Protein AF-A0A564QBJ5-F1 (afdb_monomer)

Nearest PDB structures (foldseek):
  1pdn-assembly1_C  TM=5.888E-01  e=3.951E-02  Drosophila melanogaster
  6pax-assembly1_A  TM=5.964E-01  e=1.954E-01  Homo sapiens
  7fby-assembly1_A  TM=6.917E-01  e=3.258E-01  Pyrococcus horikoshii OT3
  2cfx-assembly1_C  TM=6.571E-01  e=9.061E-01  Bacillus subtilis
  9fmd-assembly1_L  TM=4.846E-01  e=2.080E+00  Homo sapiens

Radius of gyration: 15.85 Å; Cα contacts (8 Å, |Δi|>4): 87; chains: 1; bounding box: 38×26×48 Å

Solvent-accessible surface area (backbone atoms only — not comparable to full-atom values): 5686 Å² total; per-residue (Å²): 92,78,56,96,93,35,46,37,51,84,51,102,88,49,72,47,67,42,46,90,69,84,79,50,52,52,54,52,42,48,50,53,54,42,46,76,73,67,51,52,57,63,60,51,15,65,74,70,36,30,47,47,67,59,48,50,52,51,53,51,53,51,53,52,43,22,75,75,70,32,58,66,57,43,52,51,52,42,38,42,67,41,67,37,48,79,54,44,58,55,50,50,50,59,60,62,73,74,113

Foldseek 3Di:
DDDPNWDWDQDPVGIFTADPDDDALLLLLVLVVCVVVPDDLVVSCVVVSHDSVNSVVSVVVLVVCCVVPNDVVSNQVSCVRSVVNVVVVVVVVVVVVVD

Mean predicted aligned error: 8.1 Å

Sequence (99 aa):
MYYNGKVYIKLSRGYVTMSERRLNEREIAEIVKMRGLGYNQLEIAQRLGVSQSAIQYQLSRINERARNEGDDDTFLALLIGAGLGVGAGLLLAKLLEKK

pLDDT: mean 83.87, std 13.44, range [45.59, 98.12]

Secondary structure (DSSP, 8-state):
-EETTEEEEEETTEEEEEB-PPPPHHHHHHHHHHHHTT--HHHHHHHHTB-HHHHHHHHHHHHHHHHHH-HHHHHHHHHHHTT-HHHHHHHHHHHHTT-

Structure (mmCIF, N/CA/C/O backbone):
data_AF-A0A564QBJ5-F1
#
_entry.id   AF-A0A564QBJ5-F1
#
loop_
_atom_site.group_PDB
_atom_site.id
_atom_site.type_symbol
_atom_site.label_atom_id
_atom_site.label_alt_id
_atom_site.label_comp_id
_atom_site.label_asym_id
_atom_site.label_entity_id
_atom_site.label_seq_id
_atom_site.pdbx_PDB_ins_code
_atom_site.Cartn_x
_atom_site.Cartn_y
_atom_site.Cartn_z
_atom_site.occupancy
_atom_site.B_iso_or_equiv
_atom_site.auth_seq_id
_atom_site.auth_comp_id
_atom_site.auth_asym_id
_atom_site.auth_atom_id
_atom_site.pdbx_PDB_model_num
ATOM 1 N N . MET A 1 1 ? -17.201 6.712 13.858 1.00 57.47 1 MET A N 1
ATOM 2 C CA . MET A 1 1 ? -17.730 7.048 15.201 1.00 57.47 1 MET A CA 1
ATOM 3 C C . MET A 1 1 ? -16.699 6.603 16.225 1.00 57.47 1 MET A C 1
ATOM 5 O O . MET A 1 1 ? -16.204 5.492 16.087 1.00 57.47 1 MET A O 1
ATOM 9 N N . TYR A 1 2 ? -16.315 7.458 17.172 1.00 58.06 2 TYR A N 1
ATOM 10 C CA . TYR A 1 2 ? -15.398 7.079 18.253 1.00 58.06 2 TYR A CA 1
ATOM 11 C C . TYR A 1 2 ? -16.210 6.486 19.406 1.00 58.06 2 TYR A C 1
ATOM 13 O O . TYR A 1 2 ? -17.202 7.084 19.817 1.00 58.06 2 TYR A O 1
ATOM 21 N N . TYR A 1 3 ? -15.812 5.322 19.916 1.00 56.12 3 TYR A N 1
ATOM 22 C CA . TYR A 1 3 ? -16.408 4.726 21.116 1.00 56.12 3 TYR A CA 1
ATOM 23 C C . TYR A 1 3 ? -15.303 4.072 21.953 1.00 56.12 3 TYR A C 1
ATOM 25 O O . TYR A 1 3 ? -14.519 3.279 21.432 1.00 56.12 3 TYR A O 1
ATOM 33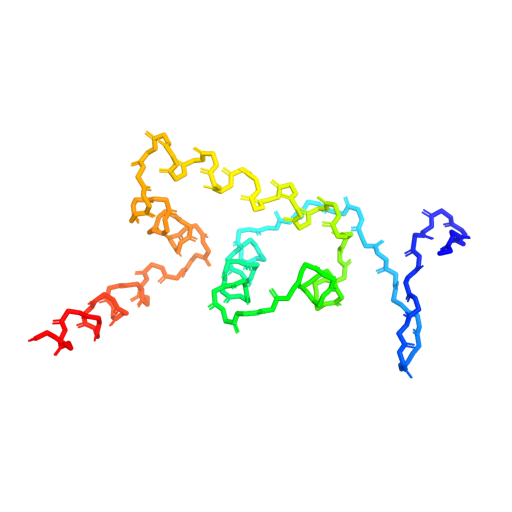 N N . ASN A 1 4 ? -15.186 4.432 23.233 1.00 62.25 4 ASN A N 1
ATOM 34 C CA . ASN A 1 4 ? -14.112 3.958 24.122 1.00 62.25 4 ASN A CA 1
ATOM 35 C C . ASN A 1 4 ? -12.696 4.092 23.516 1.00 62.25 4 ASN A C 1
ATOM 37 O O . ASN A 1 4 ? -11.907 3.149 23.550 1.00 62.25 4 ASN A O 1
ATOM 41 N N . GLY A 1 5 ? -12.399 5.238 22.891 1.00 67.12 5 GLY A N 1
ATOM 42 C CA . GLY A 1 5 ? -11.082 5.522 22.301 1.00 67.12 5 GLY A CA 1
ATOM 43 C C . GLY A 1 5 ? -10.750 4.740 21.025 1.00 67.12 5 GLY A C 1
ATOM 44 O O . GLY A 1 5 ? -9.638 4.846 20.525 1.00 67.12 5 GLY A O 1
ATOM 45 N N . LYS A 1 6 ? -11.693 3.966 20.475 1.00 63.31 6 LYS A N 1
ATOM 46 C CA . LYS A 1 6 ? -11.504 3.207 19.234 1.00 63.31 6 LYS A CA 1
ATOM 47 C C . LYS A 1 6 ? -12.338 3.809 18.107 1.00 63.31 6 LYS A C 1
ATOM 49 O O . LYS A 1 6 ? -13.487 4.207 18.319 1.00 63.31 6 LYS A O 1
ATOM 54 N N . VAL A 1 7 ? -11.764 3.879 16.907 1.00 73.81 7 VAL A N 1
ATOM 55 C CA . VAL A 1 7 ? -12.472 4.347 15.707 1.00 73.81 7 VAL A CA 1
ATOM 56 C C . VAL A 1 7 ? -13.290 3.194 15.139 1.00 73.81 7 VAL A C 1
ATOM 58 O O . VAL A 1 7 ? -12.758 2.110 14.931 1.00 73.81 7 VAL A O 1
ATOM 61 N N . TYR A 1 8 ? -14.568 3.434 14.852 1.00 71.19 8 TYR A N 1
ATOM 62 C CA . TYR A 1 8 ? -15.449 2.470 14.193 1.00 71.19 8 TYR A CA 1
ATOM 63 C C . TYR A 1 8 ? -15.926 2.997 12.845 1.00 71.19 8 TYR A C 1
ATOM 65 O O . TYR A 1 8 ? -16.413 4.137 12.760 1.00 71.19 8 TYR A O 1
ATOM 73 N N . ILE A 1 9 ? -15.852 2.145 11.820 1.00 73.94 9 ILE A N 1
ATOM 74 C CA . ILE A 1 9 ? -16.478 2.378 10.512 1.00 73.94 9 ILE A CA 1
ATOM 75 C C . ILE A 1 9 ? -17.720 1.502 10.380 1.00 73.94 9 ILE A C 1
ATOM 77 O O . ILE A 1 9 ? -17.684 0.317 10.710 1.00 73.94 9 ILE A O 1
ATOM 81 N N . LYS A 1 10 ? -18.811 2.097 9.891 1.00 70.00 10 LYS A N 1
ATOM 82 C CA . LYS A 1 10 ? -20.071 1.408 9.603 1.00 70.00 10 LYS A CA 1
ATOM 83 C C . LYS A 1 10 ? -19.992 0.743 8.229 1.00 70.00 10 LYS A C 1
ATOM 85 O O . LYS A 1 10 ? -19.736 1.418 7.238 1.00 70.00 10 LYS A O 1
ATOM 90 N N . LEU A 1 11 ? -20.250 -0.556 8.185 1.00 69.12 11 LEU A N 1
ATOM 91 C CA . LEU A 1 11 ? -20.372 -1.386 6.990 1.00 69.12 11 LEU A CA 1
ATOM 92 C C . LEU A 1 11 ? -21.809 -1.893 6.853 1.00 69.12 11 LEU A C 1
ATOM 94 O O . LEU A 1 11 ? -22.561 -1.946 7.828 1.00 69.12 11 LEU A O 1
ATOM 98 N N . SER A 1 12 ? -22.167 -2.361 5.658 1.00 69.00 12 SER A N 1
ATOM 99 C CA . SER A 1 12 ? -23.447 -3.031 5.378 1.00 69.00 12 SER A CA 1
ATOM 100 C C . SER A 1 12 ? -23.693 -4.268 6.254 1.00 69.00 12 SER A C 1
ATOM 102 O O . SER A 1 12 ? -24.835 -4.686 6.410 1.00 69.00 12 SER A O 1
ATOM 104 N N . ARG A 1 13 ? -22.639 -4.827 6.869 1.00 74.75 13 ARG A N 1
ATOM 105 C CA . ARG A 1 13 ? -22.685 -6.023 7.725 1.00 74.75 13 ARG A CA 1
ATOM 106 C C . ARG A 1 13 ? -22.361 -5.765 9.209 1.00 74.75 13 ARG A C 1
ATOM 108 O O . ARG A 1 13 ? -22.227 -6.728 9.955 1.00 74.75 13 ARG A O 1
ATOM 115 N N . GLY A 1 14 ? -22.208 -4.507 9.644 1.00 75.81 14 GLY A N 1
ATOM 116 C CA . GLY A 1 14 ? -21.892 -4.156 11.042 1.00 75.81 14 GLY A CA 1
ATOM 117 C C . GLY A 1 14 ? -20.840 -3.051 11.192 1.00 75.81 14 GLY A C 1
ATOM 118 O O . GLY A 1 14 ? -20.616 -2.285 10.265 1.00 75.81 14 GLY A O 1
ATOM 119 N N . TYR A 1 15 ? -20.188 -2.953 12.354 1.00 70.88 15 TYR A N 1
ATOM 120 C CA . TYR A 1 15 ? -19.095 -1.999 12.600 1.00 70.88 15 TYR A CA 1
ATOM 121 C C . TYR A 1 15 ? -17.764 -2.735 12.765 1.00 70.88 15 TYR A C 1
ATOM 123 O O . TYR A 1 15 ? -17.720 -3.773 13.422 1.00 70.88 15 TYR A O 1
ATOM 131 N N . VAL A 1 16 ? -16.680 -2.184 12.216 1.00 70.44 16 VAL A N 1
ATOM 132 C CA . VAL A 1 16 ? -15.316 -2.704 12.417 1.00 70.44 16 VAL A CA 1
ATOM 133 C C . VAL A 1 16 ? -14.498 -1.691 13.204 1.00 70.44 16 VAL A C 1
ATOM 135 O O . VAL A 1 16 ? -14.534 -0.495 12.908 1.00 70.44 16 VAL A O 1
ATOM 138 N N . THR A 1 17 ? -13.776 -2.186 14.207 1.00 75.00 17 THR A N 1
ATOM 139 C CA . THR A 1 17 ? -12.809 -1.420 14.993 1.00 75.00 17 THR A CA 1
ATOM 140 C C . THR A 1 17 ? -11.542 -1.195 14.179 1.00 75.00 17 THR A C 1
ATOM 142 O O . THR A 1 17 ? -10.924 -2.156 13.722 1.00 75.00 17 THR A O 1
ATOM 145 N N . MET A 1 18 ? -11.111 0.053 14.059 1.00 76.00 18 MET A N 1
ATOM 146 C CA . MET A 1 18 ? -9.839 0.391 13.435 1.00 76.00 18 MET A CA 1
ATOM 147 C C . MET A 1 18 ? -8.703 0.203 14.413 1.00 76.00 18 MET A C 1
ATOM 149 O O . MET A 1 18 ? -8.744 0.705 15.537 1.00 76.00 18 MET A O 1
ATOM 153 N N . SER A 1 19 ? -7.668 -0.489 13.959 1.00 77.75 19 SER A N 1
ATOM 154 C CA . SER A 1 19 ? -6.413 -0.561 14.681 1.00 77.75 19 SER A CA 1
ATOM 155 C C . SER A 1 19 ? -5.488 0.577 14.253 1.00 77.75 19 SER A C 1
ATOM 157 O O . SER A 1 19 ? -5.261 0.774 13.061 1.00 77.75 19 SER A O 1
ATOM 159 N N . GLU A 1 20 ? -4.912 1.285 15.225 1.00 76.44 20 GLU A N 1
ATOM 160 C CA . GLU A 1 20 ? -3.834 2.270 15.015 1.00 76.44 20 GLU A CA 1
ATOM 161 C C . GLU A 1 20 ? -2.439 1.617 14.961 1.00 76.44 20 GLU A C 1
ATOM 163 O O . GLU A 1 20 ? -1.409 2.281 15.055 1.00 76.44 20 GLU A O 1
ATOM 168 N N . ARG A 1 21 ? -2.383 0.288 14.824 1.00 86.06 21 ARG A N 1
ATOM 169 C CA . ARG A 1 21 ? -1.125 -0.460 14.761 1.00 86.06 21 ARG A CA 1
ATOM 170 C C . ARG A 1 21 ? -0.325 -0.130 13.500 1.00 86.06 21 ARG A C 1
ATOM 172 O O . ARG A 1 21 ? -0.869 0.194 12.445 1.00 86.06 21 ARG A O 1
ATOM 179 N N . ARG A 1 22 ? 0.988 -0.341 13.585 1.00 88.88 22 ARG A N 1
ATOM 180 C CA . ARG A 1 22 ? 1.875 -0.315 12.420 1.00 88.88 22 ARG A CA 1
ATOM 181 C C . ARG A 1 22 ? 1.566 -1.500 11.495 1.00 88.88 22 ARG A C 1
ATOM 183 O O . ARG A 1 22 ? 1.447 -2.634 11.957 1.00 88.88 22 ARG A O 1
ATOM 190 N N . LEU A 1 23 ? 1.456 -1.219 10.197 1.00 92.81 23 LEU A N 1
ATOM 191 C CA . LEU A 1 23 ? 1.317 -2.235 9.154 1.00 92.81 23 LEU A CA 1
ATOM 192 C C . LEU A 1 23 ? 2.640 -2.984 8.979 1.00 92.81 23 LEU A C 1
ATOM 194 O O . LEU A 1 23 ? 3.702 -2.359 8.916 1.00 92.81 23 LEU A O 1
ATOM 198 N N . ASN A 1 24 ? 2.571 -4.311 8.912 1.00 93.75 24 ASN A N 1
ATOM 199 C CA . ASN A 1 24 ? 3.734 -5.143 8.609 1.00 93.75 24 ASN A CA 1
ATOM 200 C C . ASN A 1 24 ? 3.944 -5.278 7.090 1.00 93.75 24 ASN A C 1
ATOM 202 O O . ASN A 1 24 ? 3.088 -4.903 6.290 1.00 93.75 24 ASN A O 1
ATOM 206 N N . GLU A 1 25 ? 5.083 -5.835 6.682 1.00 92.25 25 GLU A N 1
ATOM 207 C CA . GLU A 1 25 ? 5.475 -5.921 5.267 1.00 92.25 25 GLU A CA 1
ATOM 208 C C . GLU A 1 25 ? 4.499 -6.745 4.413 1.00 92.25 25 GLU A C 1
ATOM 210 O O . GLU A 1 25 ? 4.229 -6.380 3.269 1.00 92.25 25 GLU A O 1
ATOM 215 N N . ARG A 1 26 ? 3.877 -7.791 4.975 1.00 91.38 26 ARG A N 1
ATOM 216 C CA . ARG A 1 26 ? 2.851 -8.579 4.269 1.00 91.38 26 ARG A CA 1
ATOM 217 C C . ARG A 1 26 ? 1.588 -7.773 4.015 1.00 91.38 26 ARG A C 1
ATOM 219 O O . ARG A 1 26 ? 0.981 -7.894 2.958 1.00 91.38 26 ARG A O 1
ATOM 226 N N . GLU A 1 27 ? 1.189 -6.942 4.966 1.00 94.69 27 GLU A N 1
ATOM 227 C CA . GLU A 1 27 ? 0.013 -6.086 4.811 1.00 94.69 27 GLU A CA 1
ATOM 228 C C . GLU A 1 27 ? 0.274 -4.952 3.832 1.00 94.69 27 GLU A C 1
ATOM 230 O O . GLU A 1 27 ? -0.603 -4.615 3.046 1.00 94.69 27 GLU A O 1
ATOM 235 N N . ILE A 1 28 ? 1.488 -4.404 3.824 1.00 95.81 28 ILE A N 1
ATOM 236 C CA . ILE A 1 28 ? 1.907 -3.425 2.821 1.00 95.81 28 ILE A CA 1
ATOM 237 C C . ILE A 1 28 ? 1.885 -4.062 1.421 1.00 95.81 28 ILE A C 1
ATOM 239 O O . ILE A 1 28 ? 1.383 -3.449 0.478 1.00 95.81 28 ILE A O 1
ATOM 243 N N . ALA A 1 29 ? 2.329 -5.315 1.282 1.00 93.75 29 ALA A N 1
ATOM 244 C CA . ALA A 1 29 ? 2.197 -6.041 0.023 1.00 93.75 29 ALA A CA 1
ATOM 245 C C . ALA A 1 29 ? 0.736 -6.306 -0.368 1.00 93.75 29 ALA A C 1
ATOM 247 O O . ALA A 1 29 ? 0.379 -6.173 -1.540 1.00 93.75 29 ALA A O 1
ATOM 248 N N . GLU A 1 30 ? -0.133 -6.597 0.601 1.00 94.75 30 GLU A N 1
ATOM 249 C CA . GLU A 1 30 ? -1.572 -6.734 0.364 1.00 94.75 30 GLU A CA 1
ATOM 250 C C . GLU A 1 30 ? -2.191 -5.425 -0.149 1.00 94.75 30 GLU A C 1
ATOM 252 O O . GLU A 1 30 ? -2.996 -5.460 -1.079 1.00 94.75 30 GLU A O 1
ATOM 257 N N . ILE A 1 31 ? -1.768 -4.269 0.384 1.00 96.81 31 ILE A N 1
ATOM 258 C CA . ILE A 1 31 ? -2.193 -2.944 -0.096 1.00 96.81 31 ILE A CA 1
ATOM 259 C C . ILE A 1 31 ? -1.843 -2.770 -1.574 1.00 96.81 31 ILE A C 1
ATOM 261 O O . ILE A 1 31 ? -2.714 -2.402 -2.363 1.00 96.81 31 ILE A O 1
ATOM 265 N N . VAL A 1 32 ? -0.592 -3.042 -1.958 1.00 95.25 32 VAL A N 1
ATOM 266 C CA . VAL A 1 32 ? -0.134 -2.896 -3.350 1.00 95.25 32 VAL A CA 1
ATOM 267 C C . VAL A 1 32 ? -0.880 -3.851 -4.271 1.00 95.25 32 VAL A C 1
ATOM 269 O O . VAL A 1 32 ? -1.382 -3.425 -5.311 1.00 95.25 32 VAL A O 1
ATOM 272 N N . LYS A 1 33 ? -1.035 -5.115 -3.862 1.00 94.25 33 LYS A N 1
ATOM 273 C CA . LYS A 1 33 ? -1.791 -6.118 -4.616 1.00 94.25 33 LYS A CA 1
ATOM 274 C C . LYS A 1 33 ? -3.230 -5.665 -4.849 1.00 94.25 33 LYS A C 1
ATOM 276 O O . LYS A 1 33 ? -3.684 -5.625 -5.986 1.00 94.25 33 LYS A O 1
ATOM 281 N N . MET A 1 34 ? -3.950 -5.291 -3.791 1.00 97.31 34 MET A N 1
ATOM 282 C CA . MET A 1 34 ? -5.333 -4.829 -3.911 1.00 97.31 34 MET A CA 1
ATOM 283 C C . MET A 1 34 ? -5.429 -3.556 -4.755 1.00 97.31 34 MET A C 1
ATOM 285 O O . MET A 1 34 ? -6.321 -3.440 -5.592 1.00 97.31 34 MET A O 1
ATOM 289 N N . ARG A 1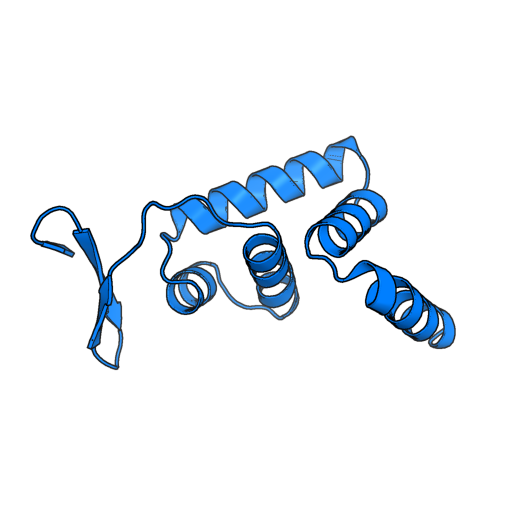 35 ? -4.492 -2.616 -4.597 1.00 95.19 35 ARG A N 1
ATOM 290 C CA . ARG A 1 35 ? -4.488 -1.396 -5.405 1.00 95.19 35 ARG A CA 1
ATOM 291 C C . ARG A 1 35 ? -4.284 -1.698 -6.891 1.00 95.19 35 ARG A C 1
ATOM 293 O O . ARG A 1 35 ? -5.003 -1.130 -7.709 1.00 95.19 35 ARG A O 1
ATOM 300 N N . GLY A 1 36 ? -3.371 -2.611 -7.226 1.00 94.06 36 GLY A N 1
ATOM 301 C CA . GLY A 1 36 ? -3.146 -3.084 -8.596 1.00 94.06 36 GLY A CA 1
ATOM 302 C C . GLY A 1 36 ? -4.341 -3.840 -9.188 1.00 94.06 36 GLY A C 1
ATOM 303 O O . GLY A 1 36 ? -4.560 -3.793 -10.392 1.00 94.06 36 GLY A O 1
ATOM 304 N N . LEU A 1 37 ? -5.162 -4.472 -8.343 1.00 96.44 37 LEU A N 1
ATOM 305 C CA . LEU A 1 37 ? -6.413 -5.136 -8.733 1.00 96.44 37 LEU A CA 1
ATOM 306 C C . LEU A 1 37 ? -7.618 -4.179 -8.845 1.00 96.44 37 LEU A C 1
ATOM 308 O O . LEU A 1 37 ? -8.729 -4.635 -9.100 1.00 96.44 37 LEU A O 1
ATOM 312 N N . GLY A 1 38 ? -7.424 -2.870 -8.649 1.00 96.56 38 GLY A N 1
ATOM 313 C CA . GLY A 1 38 ? -8.465 -1.854 -8.837 1.00 96.56 38 GLY A CA 1
ATOM 314 C C . GLY A 1 38 ? -9.268 -1.486 -7.586 1.00 96.56 38 GLY A C 1
ATOM 315 O O . GLY A 1 38 ? -10.139 -0.622 -7.672 1.00 96.56 38 GLY A O 1
ATOM 316 N N . TYR A 1 39 ? -8.957 -2.059 -6.420 1.00 97.38 39 TYR A N 1
ATOM 317 C CA . TYR A 1 39 ? -9.636 -1.698 -5.173 1.00 97.38 39 TYR A CA 1
ATOM 318 C C . TYR A 1 39 ? -9.326 -0.248 -4.769 1.00 97.38 39 TYR A C 1
ATOM 320 O O . TYR A 1 39 ? -8.213 0.274 -4.959 1.00 97.38 39 TYR A O 1
ATOM 328 N N . ASN A 1 40 ? -10.319 0.417 -4.184 1.00 96.31 40 ASN A N 1
ATOM 329 C CA . ASN A 1 40 ? -10.170 1.754 -3.624 1.00 96.31 40 ASN A CA 1
ATOM 330 C C . ASN A 1 40 ? -9.645 1.699 -2.172 1.00 96.31 40 ASN A C 1
ATOM 332 O O . ASN A 1 40 ? -9.681 0.668 -1.502 1.00 96.31 40 ASN A O 1
ATOM 336 N N . GLN A 1 41 ? -9.130 2.822 -1.660 1.00 94.12 41 GLN A N 1
ATOM 337 C CA . GLN A 1 41 ? -8.493 2.857 -0.334 1.00 94.12 41 GLN A CA 1
ATOM 338 C C . GLN A 1 41 ? -9.454 2.510 0.811 1.00 94.12 41 GLN A C 1
ATOM 340 O O . GLN A 1 41 ? -9.011 1.972 1.823 1.00 94.12 41 GLN A O 1
ATOM 345 N N . LEU A 1 42 ? -10.747 2.813 0.660 1.00 91.88 42 LEU A N 1
ATOM 346 C CA . LEU A 1 42 ? -11.761 2.474 1.653 1.00 91.88 42 LEU A CA 1
ATOM 347 C C . LEU A 1 42 ? -11.955 0.954 1.719 1.00 91.88 42 LEU A C 1
ATOM 349 O O . LEU A 1 42 ? -11.954 0.397 2.811 1.00 91.88 42 LEU A O 1
ATOM 353 N N . GLU A 1 43 ? -12.044 0.272 0.579 1.00 93.50 43 GLU A N 1
ATOM 354 C CA . GLU A 1 43 ? -12.148 -1.193 0.522 1.00 93.50 43 GLU A CA 1
ATOM 355 C C . GLU A 1 43 ? -10.912 -1.873 1.127 1.00 93.50 43 GLU A C 1
ATOM 357 O O . GLU A 1 43 ? -11.036 -2.828 1.893 1.00 93.50 43 GLU A O 1
ATOM 362 N N . ILE A 1 44 ? -9.716 -1.345 0.846 1.00 95.25 44 ILE A N 1
ATOM 363 C CA . ILE A 1 44 ? -8.455 -1.854 1.407 1.00 95.25 44 ILE A CA 1
ATOM 364 C C . ILE A 1 44 ? -8.415 -1.648 2.930 1.00 95.25 44 ILE A C 1
ATOM 366 O O . ILE A 1 44 ? -8.103 -2.573 3.680 1.00 95.25 44 ILE A O 1
ATOM 370 N N . ALA A 1 45 ? -8.779 -0.454 3.404 1.00 91.88 45 ALA A N 1
ATOM 371 C CA . ALA A 1 45 ? -8.861 -0.118 4.825 1.00 91.88 45 ALA A CA 1
ATOM 372 C C . ALA A 1 45 ? -9.818 -1.052 5.579 1.00 91.88 45 ALA A C 1
ATOM 374 O O . ALA A 1 45 ? -9.479 -1.590 6.636 1.00 91.88 45 ALA A O 1
ATOM 375 N N . GLN A 1 46 ? -10.993 -1.301 4.998 1.00 90.12 46 GLN A N 1
ATOM 376 C CA . GLN A 1 46 ? -11.981 -2.233 5.536 1.00 90.12 46 GLN A CA 1
ATOM 377 C C . GLN A 1 46 ? -11.450 -3.666 5.574 1.00 90.12 46 GLN A C 1
ATOM 379 O O . GLN A 1 46 ? -11.649 -4.366 6.566 1.00 90.12 46 GLN A O 1
ATOM 384 N N . ARG A 1 47 ? -10.747 -4.098 4.521 1.00 91.50 47 ARG A N 1
ATOM 385 C CA . ARG A 1 47 ? -10.176 -5.445 4.429 1.00 91.50 47 ARG A CA 1
ATOM 386 C C . ARG A 1 47 ? -9.098 -5.700 5.483 1.00 91.50 47 ARG A C 1
ATOM 388 O O . ARG A 1 47 ? -9.031 -6.808 6.006 1.00 91.50 47 ARG A O 1
ATOM 395 N N . LEU A 1 48 ? -8.279 -4.694 5.785 1.00 91.75 48 LEU A N 1
ATOM 396 C CA . LEU A 1 48 ? -7.146 -4.794 6.712 1.00 91.75 48 LEU A CA 1
ATOM 397 C C . LEU A 1 48 ? -7.471 -4.353 8.151 1.00 91.75 48 LEU A C 1
ATOM 399 O O . LEU A 1 48 ? -6.653 -4.542 9.054 1.00 91.75 48 LEU A O 1
ATOM 403 N N . GLY A 1 49 ? -8.647 -3.761 8.382 1.00 90.06 49 GLY A N 1
ATOM 404 C CA . GLY A 1 49 ? -9.038 -3.227 9.690 1.00 90.06 49 GLY A CA 1
ATOM 405 C C . GLY A 1 49 ? -8.173 -2.041 10.143 1.00 90.06 49 GLY A C 1
ATOM 406 O O . GLY A 1 49 ? -7.944 -1.868 11.342 1.00 90.06 49 GLY A O 1
ATOM 407 N N . VAL A 1 50 ? -7.669 -1.234 9.200 1.00 90.25 50 VAL A N 1
ATOM 408 C CA . VAL A 1 50 ? -6.818 -0.045 9.451 1.00 90.25 50 VAL A CA 1
ATOM 409 C C . VAL A 1 50 ? -7.356 1.198 8.749 1.00 90.25 50 VAL A C 1
ATOM 411 O O . VAL A 1 50 ? -8.117 1.083 7.792 1.00 90.25 50 VAL A O 1
ATOM 414 N N . SER A 1 51 ? -7.049 2.394 9.252 1.00 89.62 51 SER A N 1
ATOM 415 C CA . SER A 1 51 ? -7.654 3.626 8.732 1.00 89.62 51 SER A CA 1
ATOM 416 C C . SER A 1 51 ? -7.327 3.852 7.252 1.00 89.62 51 SER A C 1
ATOM 418 O O . SER A 1 51 ? -6.258 3.483 6.766 1.00 89.62 51 SER A O 1
ATOM 420 N N . GLN A 1 52 ? -8.220 4.540 6.536 1.00 91.56 52 GLN A N 1
ATOM 421 C CA . GLN A 1 52 ? -7.953 4.952 5.155 1.00 91.56 52 GLN A CA 1
ATOM 422 C C . GLN A 1 52 ? -6.695 5.833 5.054 1.00 91.56 52 GLN A C 1
ATOM 424 O O . GLN A 1 52 ? -5.928 5.700 4.105 1.00 91.56 52 GLN A O 1
ATOM 429 N N . SER A 1 53 ? -6.424 6.661 6.070 1.00 89.88 53 SER A N 1
ATOM 430 C CA . SER A 1 53 ? -5.195 7.457 6.159 1.00 89.88 53 SER A C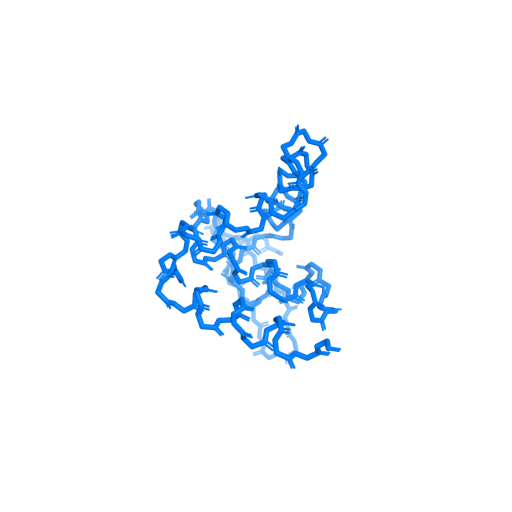A 1
ATOM 431 C C . SER A 1 53 ? -3.933 6.599 6.298 1.00 89.88 53 SER A C 1
ATOM 433 O O . SER A 1 53 ? -2.909 6.938 5.710 1.00 89.88 53 SER A O 1
ATOM 435 N N . ALA A 1 54 ? -3.994 5.465 7.008 1.00 93.31 54 ALA A N 1
ATOM 436 C CA . ALA A 1 54 ? -2.876 4.527 7.085 1.00 93.31 54 ALA A CA 1
ATOM 437 C C . ALA A 1 54 ? -2.588 3.896 5.715 1.00 93.31 54 ALA A C 1
ATOM 439 O O . ALA A 1 54 ? -1.425 3.777 5.330 1.00 93.31 54 ALA A O 1
ATOM 440 N N . ILE A 1 55 ? -3.634 3.561 4.948 1.00 96.12 55 ILE A N 1
ATOM 441 C CA . ILE A 1 55 ? -3.492 3.080 3.565 1.00 96.12 55 ILE A CA 1
ATOM 442 C C . ILE A 1 55 ? -2.863 4.156 2.676 1.00 96.12 55 ILE A C 1
ATOM 444 O O . ILE A 1 55 ? -1.889 3.882 1.975 1.00 96.12 55 ILE A O 1
ATOM 448 N N . GLN A 1 56 ? -3.384 5.385 2.730 1.00 95.88 56 GLN A N 1
ATOM 449 C CA . GLN A 1 56 ? -2.854 6.513 1.967 1.00 95.88 56 GLN A CA 1
ATOM 450 C C . GLN A 1 56 ? -1.377 6.759 2.283 1.00 95.88 56 GLN A C 1
ATOM 452 O O . GLN A 1 56 ? -0.579 6.913 1.365 1.00 95.88 56 GLN A O 1
ATOM 457 N N . TYR A 1 57 ? -0.999 6.742 3.562 1.00 96.00 57 TYR A N 1
ATOM 458 C CA . TYR A 1 57 ? 0.384 6.930 3.987 1.00 96.00 57 TYR A CA 1
ATOM 459 C C . TYR A 1 57 ? 1.326 5.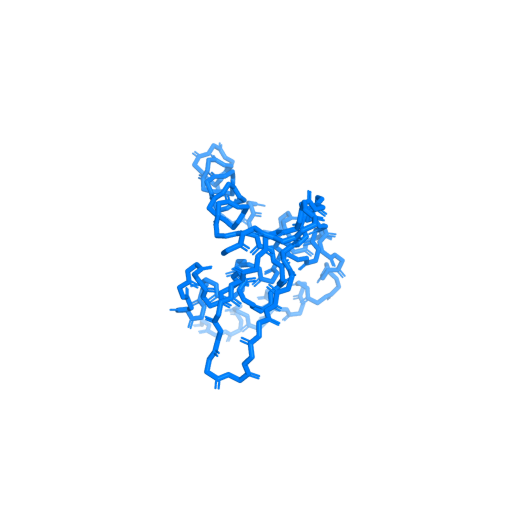881 3.381 1.00 96.00 57 TYR A C 1
ATOM 461 O O . TYR A 1 57 ? 2.367 6.246 2.836 1.00 96.00 57 TYR A O 1
ATOM 469 N N . GLN A 1 58 ? 0.959 4.593 3.414 1.00 96.75 58 GLN A N 1
ATOM 470 C CA . GLN A 1 58 ? 1.794 3.551 2.803 1.00 96.75 58 GLN A CA 1
ATOM 471 C C . GLN A 1 58 ? 1.891 3.715 1.284 1.00 96.75 58 GLN A C 1
ATOM 473 O O . GLN A 1 58 ? 2.989 3.644 0.740 1.00 96.75 58 GLN A O 1
ATOM 478 N N . LEU A 1 59 ? 0.774 3.991 0.603 1.00 97.44 59 LEU A N 1
ATOM 479 C CA . LEU A 1 59 ? 0.771 4.223 -0.845 1.00 97.44 59 LEU A CA 1
ATOM 480 C C . LEU A 1 59 ? 1.640 5.425 -1.236 1.00 97.44 59 LEU A C 1
ATOM 482 O O . LEU A 1 59 ? 2.391 5.337 -2.204 1.00 97.44 59 LEU A O 1
ATOM 486 N N . SER A 1 60 ? 1.583 6.520 -0.473 1.00 97.69 60 SER A N 1
ATOM 487 C CA . SER A 1 60 ? 2.434 7.693 -0.693 1.00 97.69 60 SER A CA 1
ATOM 488 C C . SER A 1 60 ? 3.913 7.354 -0.543 1.00 97.69 60 SER A C 1
ATOM 490 O O . SER A 1 60 ? 4.698 7.718 -1.411 1.00 97.69 60 SER A O 1
ATOM 492 N N . ARG A 1 61 ? 4.288 6.606 0.503 1.00 96.62 61 ARG A N 1
ATOM 493 C CA . ARG A 1 61 ? 5.679 6.174 0.717 1.00 96.62 61 ARG A CA 1
ATOM 494 C C . ARG A 1 61 ? 6.190 5.245 -0.378 1.00 96.62 61 ARG A C 1
ATOM 496 O O . ARG A 1 61 ? 7.336 5.366 -0.790 1.00 96.62 61 ARG A O 1
ATOM 503 N N . ILE A 1 62 ? 5.354 4.321 -0.850 1.00 96.62 62 ILE A N 1
ATOM 504 C CA . ILE A 1 62 ? 5.708 3.425 -1.958 1.00 96.62 62 ILE A CA 1
ATOM 505 C C . ILE A 1 62 ? 5.893 4.225 -3.251 1.00 96.62 62 ILE A C 1
ATOM 507 O O . ILE A 1 62 ? 6.869 4.014 -3.955 1.00 96.62 62 ILE A O 1
ATOM 511 N N . ASN A 1 63 ? 4.994 5.167 -3.545 1.00 96.75 63 ASN A N 1
ATOM 512 C CA . ASN A 1 63 ? 5.088 6.035 -4.722 1.00 96.75 63 ASN A CA 1
ATOM 513 C C . ASN A 1 63 ? 6.322 6.953 -4.670 1.00 96.75 63 ASN A C 1
ATOM 515 O O . ASN A 1 63 ? 6.973 7.161 -5.686 1.00 96.75 63 ASN A O 1
ATOM 519 N N . GLU A 1 64 ? 6.664 7.492 -3.499 1.00 98.12 64 GLU A N 1
ATOM 520 C CA . GLU A 1 64 ? 7.901 8.255 -3.298 1.00 98.12 64 GLU A CA 1
ATOM 521 C C . GLU A 1 64 ? 9.135 7.389 -3.567 1.00 98.12 64 GLU A C 1
ATOM 523 O O . GLU A 1 64 ? 10.016 7.787 -4.325 1.00 98.12 64 GLU A O 1
ATOM 528 N N . ARG A 1 65 ? 9.165 6.173 -3.012 1.00 96.12 65 ARG A N 1
ATOM 529 C CA . ARG A 1 65 ? 10.247 5.217 -3.248 1.00 96.12 65 ARG A CA 1
ATOM 530 C C . ARG A 1 65 ? 10.381 4.854 -4.727 1.00 96.12 65 ARG A C 1
ATOM 532 O O . ARG A 1 65 ? 11.476 4.949 -5.262 1.00 96.12 65 ARG A O 1
ATOM 539 N N . ALA A 1 66 ? 9.272 4.553 -5.398 1.00 96.81 66 ALA A N 1
ATOM 540 C CA . ALA A 1 66 ? 9.238 4.240 -6.825 1.00 96.81 66 ALA A CA 1
ATOM 541 C C . ALA A 1 66 ? 9.801 5.380 -7.689 1.00 96.81 66 ALA A C 1
ATOM 543 O O . ALA A 1 66 ? 10.581 5.142 -8.605 1.00 96.81 66 ALA A O 1
ATOM 544 N N . ARG A 1 67 ? 9.499 6.637 -7.340 1.00 97.19 67 ARG A N 1
ATOM 545 C CA . ARG A 1 67 ? 10.040 7.818 -8.036 1.00 97.19 67 ARG A CA 1
ATOM 546 C C . ARG A 1 67 ? 11.541 8.021 -7.843 1.00 97.19 67 ARG A C 1
ATOM 548 O O . ARG A 1 67 ? 12.163 8.627 -8.708 1.00 97.19 67 ARG A O 1
ATOM 555 N N . ASN A 1 68 ? 12.094 7.556 -6.726 1.00 97.38 68 ASN A N 1
ATOM 556 C CA . ASN A 1 68 ? 13.500 7.757 -6.374 1.00 97.38 68 ASN A CA 1
ATOM 557 C C . ASN A 1 68 ? 14.390 6.569 -6.768 1.00 97.38 68 ASN A C 1
ATOM 559 O O . ASN A 1 68 ? 15.523 6.772 -7.188 1.00 97.38 68 ASN A O 1
ATOM 563 N N . GLU A 1 69 ? 13.889 5.343 -6.611 1.00 94.56 69 GLU A N 1
ATOM 564 C CA . GLU A 1 69 ? 14.637 4.090 -6.791 1.00 94.56 69 GLU A CA 1
ATOM 565 C C . GLU A 1 69 ? 14.237 3.336 -8.070 1.00 94.56 69 GLU A C 1
ATOM 567 O O . GLU A 1 69 ? 14.996 2.498 -8.532 1.00 94.56 69 GLU A O 1
ATOM 572 N N . GLY A 1 70 ? 13.078 3.638 -8.663 1.00 94.38 70 GLY A N 1
ATOM 573 C CA . GLY A 1 70 ? 12.514 2.914 -9.804 1.00 94.38 70 GLY A CA 1
ATOM 574 C C . GLY A 1 70 ? 11.349 2.000 -9.412 1.00 94.38 70 GLY A C 1
ATOM 575 O O . GLY A 1 70 ? 11.290 1.456 -8.302 1.00 94.38 70 GLY A O 1
ATOM 576 N N . ASP A 1 71 ? 10.402 1.841 -10.340 1.00 93.56 71 ASP A N 1
ATOM 577 C CA . ASP A 1 71 ? 9.162 1.084 -10.127 1.00 93.56 71 ASP A CA 1
ATOM 578 C C . ASP A 1 71 ? 9.439 -0.405 -9.849 1.00 93.56 71 ASP A C 1
ATOM 580 O O . ASP A 1 71 ? 8.947 -0.953 -8.857 1.00 93.56 71 ASP A O 1
ATOM 584 N N . ASP A 1 72 ? 10.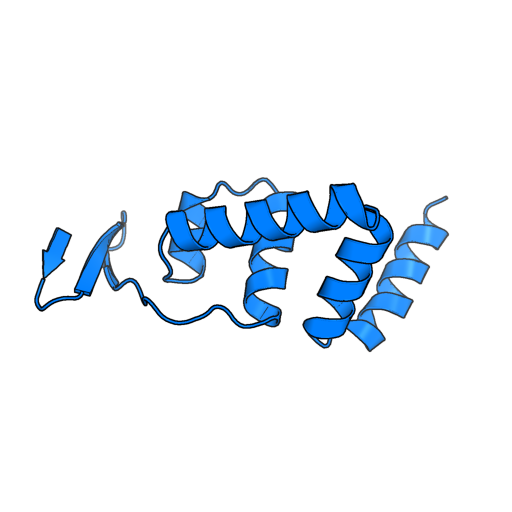267 -1.040 -10.686 1.00 90.56 72 ASP A N 1
ATOM 585 C CA . ASP A 1 72 ? 10.590 -2.471 -10.599 1.00 90.56 72 ASP A CA 1
ATOM 586 C C . ASP A 1 72 ? 11.382 -2.802 -9.328 1.00 90.56 72 ASP A C 1
ATOM 588 O O . ASP A 1 72 ? 11.043 -3.752 -8.618 1.00 90.56 72 ASP A O 1
ATOM 592 N N . ASP A 1 73 ? 12.380 -1.982 -8.987 1.00 90.88 73 ASP A N 1
ATOM 593 C CA . ASP A 1 73 ? 13.199 -2.155 -7.783 1.00 90.88 73 ASP A CA 1
ATOM 594 C C . ASP A 1 73 ? 12.360 -1.990 -6.511 1.00 90.88 73 ASP A C 1
ATOM 596 O O . ASP A 1 73 ? 12.455 -2.786 -5.570 1.00 90.88 73 ASP A O 1
ATOM 600 N N . THR A 1 74 ? 11.454 -1.009 -6.504 1.00 94.19 74 THR A N 1
ATOM 601 C CA . THR A 1 74 ? 10.517 -0.795 -5.395 1.00 94.19 74 THR A CA 1
ATOM 602 C C . THR A 1 74 ? 9.557 -1.971 -5.239 1.00 94.19 74 THR A C 1
ATOM 604 O O . THR A 1 74 ? 9.322 -2.440 -4.118 1.00 94.19 74 THR A O 1
ATOM 607 N N . PHE A 1 75 ? 9.002 -2.468 -6.347 1.00 90.88 75 PHE A N 1
ATOM 608 C CA . PHE A 1 75 ? 8.076 -3.595 -6.330 1.00 90.88 75 PHE A CA 1
ATOM 609 C C . PHE A 1 75 ? 8.768 -4.894 -5.896 1.00 90.88 75 PHE A C 1
ATOM 611 O O . PHE A 1 75 ? 8.255 -5.602 -5.025 1.00 90.88 75 PHE A O 1
ATOM 618 N N . LEU A 1 76 ? 9.961 -5.179 -6.425 1.00 89.38 76 LEU A N 1
ATOM 619 C CA . LEU A 1 76 ? 10.751 -6.352 -6.062 1.00 89.38 76 LEU A CA 1
ATOM 620 C C . LEU A 1 76 ? 11.155 -6.322 -4.583 1.00 89.38 76 LEU A C 1
ATOM 622 O O . LEU A 1 76 ? 10.983 -7.322 -3.884 1.00 89.38 76 LEU A O 1
ATOM 626 N N . ALA A 1 77 ? 11.621 -5.178 -4.075 1.00 90.25 77 ALA A N 1
ATOM 627 C CA . ALA A 1 77 ? 11.971 -5.025 -2.664 1.00 90.25 77 ALA A CA 1
ATOM 628 C C . ALA A 1 77 ? 10.773 -5.293 -1.739 1.00 90.25 77 ALA A C 1
ATOM 630 O O . ALA A 1 77 ? 10.917 -5.941 -0.701 1.00 90.25 77 ALA A O 1
ATOM 631 N N . LEU A 1 78 ? 9.579 -4.838 -2.125 1.00 91.88 78 LEU A N 1
ATOM 632 C CA . LEU A 1 78 ? 8.343 -5.088 -1.388 1.00 91.88 78 LEU A CA 1
ATOM 633 C C . LEU A 1 78 ? 7.939 -6.571 -1.409 1.00 91.88 78 LEU A C 1
ATOM 635 O O . LEU A 1 78 ? 7.532 -7.103 -0.374 1.00 91.88 78 LEU A O 1
ATOM 639 N N . LEU A 1 79 ? 8.100 -7.264 -2.543 1.00 88.50 79 LEU A N 1
ATOM 640 C CA . LEU A 1 79 ? 7.889 -8.714 -2.620 1.00 88.50 79 LEU A CA 1
ATOM 641 C C . LEU A 1 79 ? 8.878 -9.482 -1.731 1.00 88.50 79 LEU A C 1
ATOM 643 O O . LEU A 1 79 ? 8.480 -10.416 -1.031 1.00 88.50 79 LEU A O 1
ATOM 647 N N . ILE A 1 80 ? 10.152 -9.085 -1.732 1.00 88.06 80 ILE A N 1
ATOM 648 C CA . ILE A 1 80 ? 11.190 -9.706 -0.902 1.00 88.06 80 ILE A CA 1
ATOM 649 C C . ILE A 1 80 ? 10.883 -9.502 0.586 1.00 88.06 80 ILE A C 1
ATOM 651 O O . ILE A 1 80 ? 10.848 -10.491 1.318 1.00 88.06 80 ILE A O 1
ATOM 655 N N . GLY A 1 81 ? 10.590 -8.270 1.021 1.00 86.50 81 GLY A N 1
ATOM 656 C CA . GLY A 1 81 ? 10.244 -7.966 2.418 1.00 86.50 81 GLY A CA 1
ATOM 657 C C . GLY A 1 81 ? 9.012 -8.738 2.904 1.00 86.50 81 GLY A C 1
ATOM 658 O O . GLY A 1 81 ? 9.015 -9.3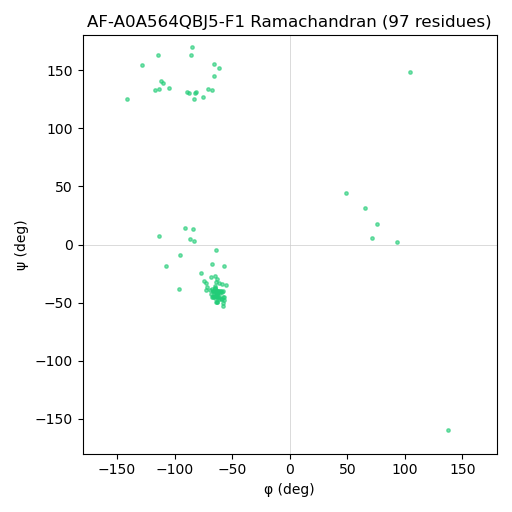75 3.954 1.00 86.50 81 GLY A O 1
ATOM 659 N N . ALA A 1 82 ? 7.979 -8.858 2.066 1.00 86.19 82 ALA A N 1
ATOM 660 C CA . ALA A 1 82 ? 6.806 -9.673 2.393 1.00 86.19 82 ALA A CA 1
ATOM 661 C C . ALA A 1 82 ? 7.097 -11.187 2.544 1.00 86.19 82 ALA A C 1
ATOM 663 O O . ALA A 1 82 ? 6.197 -11.955 2.908 1.00 86.19 82 ALA A O 1
ATOM 664 N N . GLY A 1 83 ? 8.329 -11.635 2.277 1.00 81.25 83 GLY A N 1
ATOM 665 C CA . GLY A 1 83 ? 8.725 -13.040 2.288 1.00 81.25 83 GLY A CA 1
ATOM 666 C C . GLY A 1 83 ? 8.240 -13.798 1.053 1.00 81.25 83 GLY A C 1
ATOM 667 O O . GLY A 1 83 ? 8.204 -15.026 1.063 1.00 81.25 83 GLY A O 1
ATOM 668 N N . LEU A 1 84 ? 7.862 -13.086 -0.015 1.00 71.31 84 LEU A N 1
ATOM 669 C CA . LEU A 1 84 ? 7.431 -13.670 -1.286 1.00 71.31 84 LEU A CA 1
ATOM 670 C C . LEU A 1 84 ? 8.614 -13.953 -2.226 1.00 71.31 84 LEU A C 1
ATOM 672 O O . LEU A 1 84 ? 8.388 -14.398 -3.344 1.00 71.31 84 LEU A O 1
ATOM 676 N N . GLY A 1 85 ? 9.866 -13.753 -1.793 1.00 63.59 85 GLY A N 1
ATOM 677 C CA . GLY A 1 85 ? 11.075 -13.860 -2.625 1.00 63.59 85 GLY A CA 1
ATOM 678 C C . GLY A 1 85 ? 11.266 -15.197 -3.362 1.00 63.59 85 GLY A C 1
ATOM 679 O O . GLY A 1 85 ? 11.686 -15.198 -4.514 1.00 63.59 85 GLY A O 1
ATOM 680 N N . VAL A 1 86 ? 10.874 -16.334 -2.769 1.00 60.34 86 VAL A N 1
ATOM 681 C CA . VAL A 1 86 ? 10.916 -17.647 -3.457 1.00 60.34 86 VAL A CA 1
ATOM 682 C C . VAL A 1 86 ? 9.819 -17.753 -4.530 1.00 60.34 86 VAL A C 1
ATOM 684 O O . VAL A 1 86 ? 10.025 -18.336 -5.591 1.00 60.34 86 VAL A O 1
ATOM 687 N N . GLY A 1 87 ? 8.663 -17.125 -4.296 1.00 60.44 87 GLY A N 1
ATOM 688 C CA . GLY A 1 87 ? 7.597 -16.984 -5.290 1.00 60.44 87 GLY A CA 1
ATOM 689 C C . GLY A 1 87 ? 7.888 -15.907 -6.339 1.00 60.44 87 GLY A C 1
ATOM 690 O O . GLY A 1 87 ? 7.375 -16.005 -7.447 1.00 60.44 87 GLY A O 1
ATOM 691 N N . ALA A 1 88 ? 8.728 -14.916 -6.028 1.00 60.25 88 ALA A N 1
ATOM 692 C CA . ALA A 1 88 ? 9.080 -13.818 -6.921 1.00 60.25 88 ALA A CA 1
ATOM 693 C C . ALA A 1 88 ? 9.886 -14.310 -8.125 1.00 60.25 88 ALA A C 1
ATOM 695 O O . ALA A 1 88 ? 9.573 -13.907 -9.235 1.00 60.25 88 ALA A O 1
ATOM 696 N N . GLY A 1 89 ? 10.828 -15.246 -7.948 1.00 65.62 89 GLY A N 1
ATOM 697 C CA . GLY A 1 89 ? 11.523 -15.881 -9.078 1.00 65.62 89 GLY A CA 1
ATOM 698 C C . GLY A 1 89 ? 10.568 -16.636 -10.014 1.00 65.62 89 GLY A C 1
ATOM 699 O O . GLY A 1 89 ? 10.668 -16.525 -11.232 1.00 65.62 89 GLY A O 1
ATOM 700 N N . LEU A 1 90 ? 9.578 -17.332 -9.447 1.00 64.00 90 LEU A N 1
ATOM 701 C CA . LEU A 1 90 ? 8.519 -18.033 -10.186 1.00 64.00 90 LEU A CA 1
ATOM 702 C C . LEU A 1 90 ? 7.541 -17.069 -10.880 1.00 64.00 90 LEU A C 1
ATOM 704 O O . LEU A 1 90 ? 7.111 -17.317 -12.004 1.00 64.00 90 LEU A O 1
ATOM 708 N N . LEU A 1 91 ? 7.192 -15.962 -10.224 1.00 65.56 91 LEU A N 1
ATOM 709 C CA . LEU A 1 91 ? 6.335 -14.912 -10.772 1.00 65.56 91 LEU A CA 1
ATOM 710 C C . LEU A 1 91 ? 7.040 -14.166 -11.910 1.00 65.56 91 LEU A C 1
ATOM 712 O O . LEU A 1 91 ? 6.427 -13.933 -12.947 1.00 65.56 91 LEU A O 1
ATOM 716 N N . LEU A 1 92 ? 8.324 -13.846 -11.736 1.00 65.75 92 LEU A N 1
ATOM 717 C CA . LEU A 1 92 ? 9.164 -13.219 -12.751 1.00 65.75 92 LEU A CA 1
ATOM 718 C C . LEU A 1 92 ? 9.333 -14.149 -13.955 1.00 65.75 92 LEU A C 1
ATOM 720 O O . LEU A 1 92 ? 9.136 -13.712 -15.082 1.00 65.75 92 LEU A O 1
ATOM 724 N N . ALA A 1 93 ? 9.589 -15.443 -13.725 1.00 71.81 93 ALA A N 1
ATOM 725 C CA . ALA A 1 93 ? 9.629 -16.446 -14.788 1.00 71.81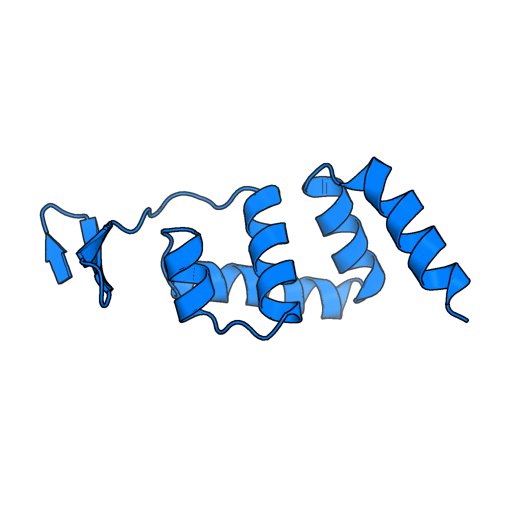 93 ALA A CA 1
ATOM 726 C C . ALA A 1 93 ? 8.310 -16.485 -15.577 1.00 71.81 93 ALA A C 1
ATOM 728 O O . ALA A 1 93 ? 8.334 -16.375 -16.798 1.00 71.81 93 ALA A O 1
ATOM 729 N N . LYS A 1 94 ? 7.154 -16.523 -14.897 1.00 71.62 94 LYS A N 1
ATOM 730 C CA . LYS A 1 94 ? 5.835 -16.478 -15.557 1.00 71.62 94 LYS A CA 1
ATOM 731 C C . LYS A 1 94 ? 5.546 -15.170 -16.301 1.00 71.62 94 LYS A C 1
ATOM 733 O O . LYS A 1 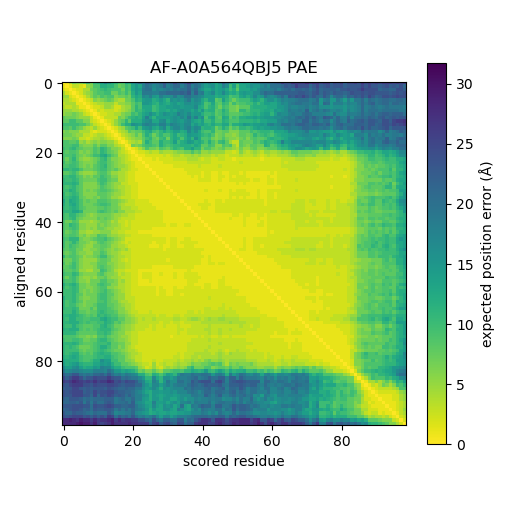94 ? 4.798 -15.184 -17.276 1.00 71.62 94 LYS A O 1
ATOM 738 N N . LEU A 1 95 ? 6.068 -14.038 -15.828 1.00 66.06 95 LEU A N 1
ATOM 739 C CA . LEU A 1 95 ? 5.932 -12.742 -16.502 1.00 66.06 95 LEU A CA 1
ATOM 740 C C . LEU A 1 95 ? 6.809 -12.667 -17.759 1.00 66.06 95 LEU A C 1
ATOM 742 O O . LEU A 1 95 ? 6.363 -12.136 -18.772 1.00 66.06 95 LEU A O 1
ATOM 746 N N . LEU A 1 96 ? 8.021 -13.224 -17.704 1.00 76.25 96 LEU A N 1
ATOM 747 C CA . LEU A 1 96 ? 8.964 -13.271 -18.825 1.00 76.25 96 LEU A CA 1
ATOM 748 C C . LEU A 1 96 ? 8.566 -14.296 -19.895 1.00 76.25 96 LEU A C 1
ATOM 750 O O . LEU A 1 96 ? 8.805 -14.058 -21.071 1.00 76.25 96 LEU A O 1
ATOM 754 N N . GLU A 1 97 ? 7.915 -15.393 -19.509 1.00 73.94 97 GLU A N 1
ATOM 755 C CA . GLU A 1 97 ? 7.409 -16.432 -20.421 1.00 73.94 97 GLU A CA 1
ATOM 756 C C . GLU A 1 97 ? 6.248 -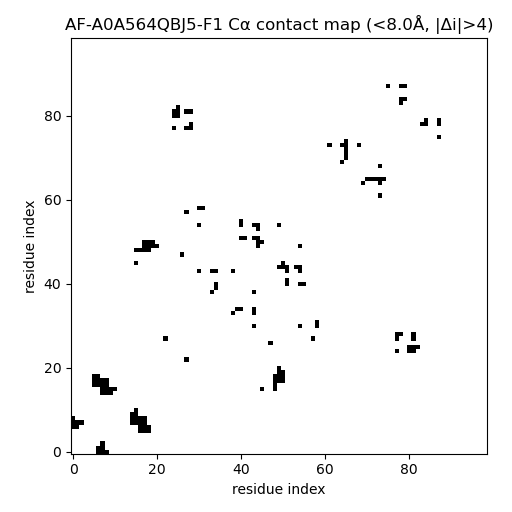15.942 -21.311 1.00 73.94 97 GLU A C 1
ATOM 758 O O . GLU A 1 97 ? 5.922 -16.563 -22.318 1.00 73.94 97 GLU A O 1
ATOM 763 N N . LYS A 1 98 ? 5.610 -14.817 -20.960 1.00 57.34 98 LYS A N 1
ATOM 764 C CA . LYS A 1 98 ? 4.466 -14.246 -21.691 1.00 57.34 98 LYS A CA 1
ATOM 765 C C . LYS A 1 98 ? 4.838 -13.228 -22.781 1.00 57.34 98 LYS A C 1
ATOM 767 O O . LYS A 1 98 ? 3.953 -12.507 -23.250 1.00 57.34 98 LYS A O 1
ATOM 772 N N . LYS A 1 99 ? 6.111 -13.162 -23.169 1.00 45.59 99 LYS A N 1
ATOM 773 C CA . LYS A 1 99 ? 6.629 -12.327 -24.260 1.00 45.59 99 LYS A CA 1
ATOM 774 C C . LYS A 1 99 ? 7.068 -13.195 -25.432 1.00 45.59 99 LYS A C 1
ATOM 776 O O . LYS A 1 99 ? 6.851 -12.741 -26.574 1.00 45.59 99 LYS A O 1
#